Protein AF-A0A7W6LX14-F1 (afdb_monomer)

Secondary structure (DSSP, 8-state):
----PPPHHHHHHHHHHHHTTS-HHHHHHHHTSHHHHHT--S--------HHHHHHHHHHHHHHHHTSSSSSPPPHHHHHHHHHHHHHHS-HHHHHHHHHHHHHT--

Solvent-accessible surface area (backbone atoms only — not comparable to full-atom values): 6350 Å² total; per-residue (Å²): 131,82,78,79,70,73,55,67,71,57,51,51,40,22,18,45,49,46,49,65,69,54,54,54,64,60,55,41,54,41,61,72,32,71,64,37,62,66,74,58,67,101,70,87,79,90,83,79,77,54,73,62,54,52,53,51,52,53,51,44,47,48,50,30,50,74,68,60,67,36,95,58,88,72,58,67,69,54,54,53,39,35,11,50,53,51,50,72,72,50,51,72,70,56,52,53,52,21,41,48,56,52,50,68,73,70,108

Mean predicted aligned error: 5.83 Å

Foldseek 3Di:
DPPPPDPPLLLLQLLLLLLLPDDLLLLLVQLPDPQLVVVDDPDDDPPDHDPVSVVSLVNSQVNNVVVVSDPDGDDSSSSSSSSVVCSVVDDPVSSVVSSCVSVVVVD

Radius of gyration: 13.78 Å; Cα contacts (8 Å, |Δi|>4): 88; chains: 1; bounding box: 38×28×33 Å

Organism: NCBI:txid1404341

pLDDT: mean 83.84, std 12.31, range [41.0, 94.75]

Structure (mmCIF, N/CA/C/O backbone):
data_AF-A0A7W6LX14-F1
#
_entry.id   AF-A0A7W6LX14-F1
#
loop_
_atom_site.group_PDB
_atom_site.id
_atom_site.type_symbol
_atom_site.label_atom_id
_atom_site.label_alt_id
_atom_site.label_comp_id
_atom_site.label_asym_id
_atom_site.label_entity_id
_atom_site.label_seq_id
_atom_site.pdbx_PDB_ins_code
_atom_site.Cartn_x
_atom_site.Cartn_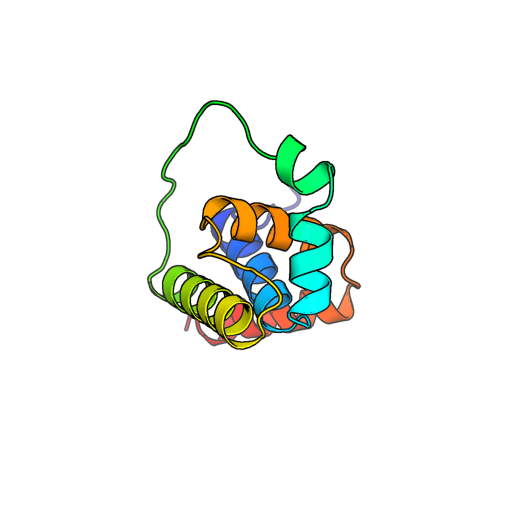y
_atom_site.Cartn_z
_atom_site.occupancy
_atom_site.B_iso_or_equiv
_atom_site.auth_seq_id
_atom_site.auth_comp_id
_atom_site.auth_asym_id
_atom_site.auth_atom_id
_atom_site.pdbx_PDB_model_num
ATOM 1 N N . MET A 1 1 ? 24.253 16.247 13.392 1.00 41.00 1 MET A N 1
ATOM 2 C CA . MET A 1 1 ? 23.168 15.282 13.666 1.00 41.00 1 MET A CA 1
ATOM 3 C C . MET A 1 1 ? 22.724 14.685 12.347 1.00 41.00 1 MET A C 1
ATOM 5 O O . MET A 1 1 ? 21.924 15.286 11.642 1.00 41.00 1 MET A O 1
ATOM 9 N N . THR A 1 2 ? 23.298 13.550 11.967 1.00 46.22 2 THR A N 1
ATOM 10 C CA . THR A 1 2 ? 22.766 12.713 10.890 1.00 46.22 2 THR A CA 1
ATOM 11 C C . THR A 1 2 ? 21.407 12.224 11.373 1.00 46.22 2 THR A C 1
ATOM 13 O O . THR A 1 2 ? 21.341 11.395 12.274 1.00 46.22 2 THR A O 1
ATOM 16 N N . ARG A 1 3 ? 20.315 12.811 10.868 1.00 50.59 3 ARG A N 1
ATOM 17 C CA . ARG A 1 3 ? 18.993 12.193 10.997 1.00 50.59 3 ARG A CA 1
ATOM 18 C C . ARG A 1 3 ? 19.139 10.826 10.342 1.00 50.59 3 ARG A C 1
ATOM 20 O O . ARG A 1 3 ? 19.357 10.764 9.136 1.00 50.59 3 ARG A O 1
ATOM 27 N N . GLU A 1 4 ? 19.151 9.766 11.141 1.00 59.19 4 GLU A N 1
ATOM 28 C CA . GLU A 1 4 ? 19.169 8.402 10.630 1.00 59.19 4 GLU A CA 1
ATOM 29 C C . GLU A 1 4 ? 17.896 8.229 9.808 1.00 59.19 4 GLU A C 1
ATOM 31 O O . GLU A 1 4 ? 16.791 8.136 10.341 1.00 59.19 4 GLU A O 1
ATOM 36 N N . PHE A 1 5 ? 18.034 8.313 8.486 1.00 55.66 5 PHE A N 1
ATOM 37 C CA . PHE A 1 5 ? 16.932 8.023 7.592 1.00 55.66 5 PHE A CA 1
ATOM 38 C C . PHE A 1 5 ? 16.564 6.560 7.788 1.00 55.66 5 PHE A C 1
ATOM 40 O O . PHE A 1 5 ? 17.430 5.682 7.760 1.00 55.66 5 PHE A O 1
ATOM 47 N N . ILE A 1 6 ? 15.274 6.305 7.979 1.00 61.69 6 ILE A N 1
ATOM 48 C CA . ILE A 1 6 ? 14.749 4.947 7.992 1.00 61.69 6 ILE A CA 1
ATOM 49 C C . ILE A 1 6 ? 15.181 4.274 6.675 1.00 61.69 6 ILE A C 1
ATOM 51 O O . ILE A 1 6 ? 14.986 4.869 5.607 1.00 61.69 6 ILE A O 1
ATOM 55 N N . PRO A 1 7 ? 15.778 3.064 6.712 1.00 76.38 7 PRO A N 1
ATOM 56 C CA . PRO A 1 7 ? 16.150 2.347 5.501 1.00 76.38 7 PRO A CA 1
ATOM 57 C C .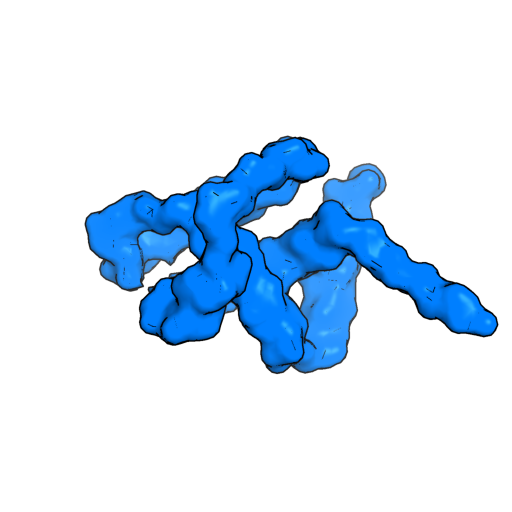 PRO A 1 7 ? 14.956 2.237 4.554 1.00 76.38 7 PRO A C 1
ATOM 59 O O . PRO A 1 7 ? 13.846 1.933 4.991 1.00 76.38 7 PRO A O 1
ATOM 62 N N . TYR A 1 8 ? 15.185 2.440 3.256 1.00 77.38 8 TYR A N 1
ATOM 63 C CA . TYR A 1 8 ? 14.127 2.469 2.239 1.00 77.38 8 TYR A CA 1
ATOM 64 C C . TYR A 1 8 ? 13.152 1.281 2.338 1.00 77.38 8 TYR A C 1
ATOM 66 O O . TYR A 1 8 ? 11.939 1.467 2.265 1.00 77.38 8 TYR A O 1
ATOM 74 N N . GLY A 1 9 ? 13.667 0.071 2.581 1.00 80.50 9 GLY A N 1
ATOM 75 C CA . GLY A 1 9 ? 12.838 -1.125 2.749 1.00 80.50 9 GLY A CA 1
ATOM 76 C C . GLY A 1 9 ? 11.875 -1.043 3.939 1.00 80.50 9 GLY A C 1
ATOM 77 O O . GLY A 1 9 ? 10.733 -1.484 3.832 1.00 80.50 9 GLY A O 1
ATOM 78 N N . THR A 1 10 ? 12.294 -0.432 5.049 1.00 83.19 10 THR A N 1
ATOM 79 C CA . THR A 1 10 ? 11.428 -0.206 6.212 1.00 83.19 10 THR A CA 1
ATOM 80 C C . THR A 1 10 ? 10.370 0.844 5.895 1.00 83.19 10 THR A C 1
ATOM 82 O O . THR A 1 10 ? 9.199 0.601 6.167 1.00 83.19 10 THR A O 1
ATOM 85 N N . THR A 1 11 ? 10.739 1.957 5.253 1.00 87.56 11 THR A N 1
ATOM 86 C CA . THR A 1 11 ? 9.777 2.987 4.820 1.00 87.56 11 THR A CA 1
ATOM 87 C C . THR A 1 11 ? 8.695 2.397 3.920 1.00 87.56 11 THR A C 1
ATOM 89 O O . THR A 1 11 ? 7.509 2.593 4.173 1.00 87.56 11 THR A O 1
ATOM 92 N N . LEU A 1 12 ? 9.085 1.602 2.919 1.00 88.56 12 LEU A N 1
ATOM 93 C CA . LEU A 1 12 ? 8.138 0.956 2.011 1.00 88.56 12 LEU A CA 1
ATOM 94 C C . LEU A 1 12 ? 7.238 -0.057 2.733 1.00 88.56 12 LEU A C 1
ATOM 96 O O . LEU A 1 12 ? 6.052 -0.157 2.430 1.00 88.56 12 LEU A O 1
ATOM 100 N N . ASN A 1 13 ? 7.775 -0.786 3.714 1.00 88.69 13 ASN A N 1
ATOM 101 C CA . ASN A 1 13 ? 6.991 -1.728 4.510 1.00 88.69 13 ASN A CA 1
ATOM 102 C C . ASN A 1 13 ? 5.944 -1.019 5.385 1.00 88.69 13 ASN A C 1
ATOM 104 O O . ASN A 1 13 ? 4.814 -1.493 5.505 1.00 88.69 13 ASN A O 1
ATOM 108 N N . VAL A 1 14 ? 6.292 0.136 5.960 1.00 90.19 14 VAL A N 1
ATOM 109 C CA . VAL A 1 14 ? 5.336 0.981 6.692 1.00 90.19 14 VAL A CA 1
ATOM 110 C C . VAL A 1 14 ? 4.268 1.516 5.748 1.00 90.19 14 VAL A C 1
ATOM 112 O O . VAL A 1 14 ? 3.086 1.355 6.032 1.00 90.19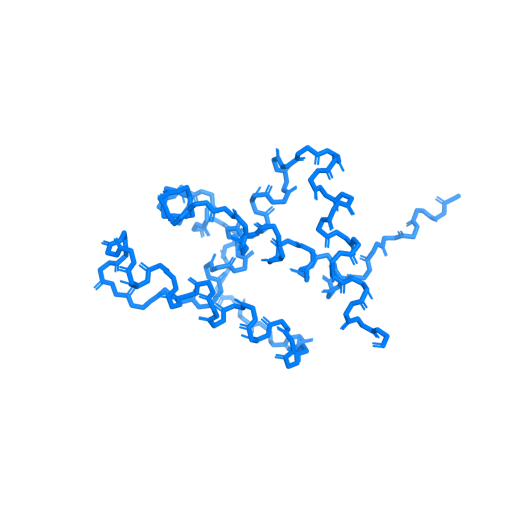 14 VAL A O 1
ATOM 115 N N . ALA A 1 15 ? 4.672 2.075 4.607 1.00 93.38 15 ALA A N 1
ATOM 116 C CA . ALA A 1 15 ? 3.762 2.605 3.597 1.00 93.38 15 ALA A CA 1
ATOM 117 C C . ALA A 1 15 ? 2.741 1.553 3.134 1.00 93.38 15 ALA A C 1
ATOM 119 O O . ALA A 1 15 ? 1.540 1.801 3.116 1.00 93.38 15 ALA A O 1
ATOM 120 N N . ILE A 1 16 ? 3.193 0.334 2.833 1.00 92.69 16 ILE A N 1
ATOM 121 C CA . ILE A 1 16 ? 2.297 -0.758 2.433 1.00 92.69 16 ILE A CA 1
ATOM 122 C C . ILE A 1 16 ? 1.415 -1.240 3.596 1.00 92.69 16 ILE A C 1
ATOM 124 O O . ILE A 1 16 ? 0.279 -1.643 3.368 1.00 92.69 16 ILE A O 1
ATOM 128 N N . SER A 1 17 ? 1.885 -1.153 4.843 1.00 91.69 17 SER A N 1
ATOM 129 C CA . SER A 1 17 ? 1.058 -1.463 6.020 1.00 91.69 17 SER A CA 1
ATOM 130 C C . SER A 1 17 ? -0.051 -0.428 6.256 1.00 91.69 17 SER A C 1
ATOM 132 O O . SER A 1 17 ? -1.084 -0.774 6.823 1.00 91.69 17 SER A O 1
ATOM 134 N N . ILE A 1 18 ? 0.154 0.827 5.838 1.00 93.44 18 ILE A N 1
ATOM 135 C CA . ILE A 1 18 ? -0.902 1.853 5.798 1.00 93.44 18 ILE A CA 1
ATOM 136 C C . ILE A 1 18 ? -1.896 1.491 4.703 1.00 93.44 18 ILE A C 1
ATOM 138 O O . ILE A 1 18 ? -3.086 1.389 4.978 1.00 93.44 18 ILE A O 1
ATOM 142 N N . LEU A 1 19 ? -1.394 1.202 3.499 1.00 93.94 19 LEU A N 1
ATOM 143 C CA . LEU A 1 19 ? -2.229 0.841 2.357 1.00 93.94 19 LEU A CA 1
ATOM 144 C C . LEU A 1 19 ? -3.135 -0.366 2.651 1.00 93.94 19 LEU A C 1
ATOM 146 O O . LEU A 1 19 ? -4.300 -0.370 2.275 1.00 93.94 19 LEU A O 1
ATOM 150 N N . ASP A 1 20 ? -2.639 -1.364 3.389 1.00 93.94 20 ASP A N 1
ATOM 151 C CA . ASP A 1 20 ? -3.429 -2.532 3.809 1.00 93.94 20 ASP A CA 1
ATOM 152 C C . ASP A 1 20 ? -4.540 -2.213 4.821 1.00 93.94 20 ASP A C 1
ATOM 154 O O . ASP A 1 20 ? -5.339 -3.076 5.169 1.00 93.94 20 ASP A O 1
ATOM 158 N N . ARG A 1 21 ? -4.657 -0.974 5.286 1.00 91.88 21 ARG A N 1
ATOM 159 C CA . ARG A 1 21 ? -5.732 -0.546 6.188 1.00 91.88 21 ARG A CA 1
ATOM 160 C C . ARG A 1 21 ? -6.705 0.431 5.548 1.00 91.88 21 ARG A C 1
ATOM 162 O O . ARG A 1 21 ? -7.765 0.642 6.122 1.00 91.88 21 ARG A O 1
ATOM 169 N N . CYS A 1 22 ? -6.349 0.997 4.402 1.00 93.81 22 CYS A N 1
ATOM 170 C CA . CYS A 1 22 ? -7.208 1.902 3.656 1.00 93.81 22 CYS A CA 1
ATOM 171 C C . CYS A 1 22 ? -8.372 1.147 3.018 1.00 93.81 22 CYS A C 1
ATOM 173 O O . CYS A 1 22 ? -8.283 -0.064 2.746 1.00 93.81 22 CYS A O 1
ATOM 175 N N . ASP A 1 23 ? -9.450 1.881 2.763 1.00 94.12 23 ASP A N 1
ATOM 176 C CA . ASP A 1 23 ? -10.594 1.332 2.057 1.00 94.12 23 ASP A CA 1
ATOM 177 C C . ASP A 1 23 ? -10.253 1.123 0.572 1.00 94.12 23 ASP A C 1
ATOM 179 O O . ASP A 1 23 ? -9.565 1.953 -0.031 1.00 94.12 23 ASP A O 1
ATOM 183 N N . PRO A 1 24 ? -10.725 0.031 -0.064 1.00 94.38 24 PRO A N 1
ATOM 184 C CA . PRO A 1 24 ? -10.438 -0.235 -1.474 1.00 94.38 24 PRO A CA 1
ATOM 185 C C . PRO A 1 24 ? -10.781 0.929 -2.414 1.00 94.38 24 PRO A C 1
ATOM 187 O O . PRO A 1 24 ? -10.052 1.160 -3.375 1.00 94.38 24 PRO A O 1
ATOM 190 N N . SER A 1 25 ? -11.838 1.690 -2.116 1.00 93.88 25 SER A N 1
ATOM 191 C CA . SER A 1 25 ? -12.246 2.871 -2.884 1.00 93.88 25 SER A CA 1
ATOM 192 C C . SER A 1 25 ? -11.257 4.036 -2.768 1.00 93.88 25 SER A C 1
ATOM 194 O O . SER A 1 25 ? -11.025 4.739 -3.747 1.00 93.88 25 SER A O 1
ATOM 196 N N . GLU A 1 26 ? -10.638 4.235 -1.601 1.00 94.19 26 GLU A N 1
ATOM 197 C CA . GLU A 1 26 ? -9.606 5.267 -1.401 1.00 94.19 26 GLU A CA 1
ATOM 198 C C . GLU A 1 26 ? -8.341 4.917 -2.185 1.00 94.19 26 GLU A C 1
ATOM 200 O O . GLU A 1 26 ? -7.760 5.753 -2.876 1.00 94.19 26 GLU A O 1
ATOM 205 N N . ILE A 1 27 ? -7.952 3.640 -2.135 1.00 94.75 27 ILE A N 1
ATOM 206 C CA . ILE A 1 27 ? -6.809 3.124 -2.887 1.00 94.75 27 ILE A CA 1
ATOM 207 C C . ILE A 1 27 ? -7.064 3.251 -4.394 1.00 94.75 27 ILE A C 1
ATOM 209 O O . ILE A 1 27 ? -6.168 3.656 -5.133 1.00 94.75 27 ILE A O 1
ATOM 213 N N . ALA A 1 28 ? -8.273 2.919 -4.856 1.00 93.94 28 ALA A N 1
ATOM 214 C CA . ALA A 1 28 ? -8.663 3.053 -6.257 1.00 93.94 28 ALA A CA 1
ATOM 215 C C . ALA A 1 28 ? -8.656 4.517 -6.721 1.00 93.94 28 ALA A C 1
ATOM 217 O O . ALA A 1 28 ? -8.134 4.809 -7.797 1.00 93.94 28 ALA A O 1
ATOM 218 N N . ALA A 1 29 ? -9.152 5.443 -5.896 1.00 93.12 29 ALA A N 1
ATOM 219 C CA . ALA A 1 29 ? -9.103 6.871 -6.195 1.00 93.12 29 ALA A CA 1
ATOM 220 C C . ALA A 1 29 ? -7.659 7.365 -6.390 1.00 93.12 29 ALA A C 1
ATOM 222 O O . ALA A 1 29 ? -7.378 8.079 -7.353 1.00 93.12 29 ALA A O 1
ATOM 223 N N . GLU A 1 30 ? -6.727 6.937 -5.533 1.00 93.62 30 GLU A N 1
ATOM 224 C CA . GLU A 1 30 ? -5.318 7.307 -5.686 1.00 93.62 30 GLU A CA 1
ATOM 225 C C . GLU A 1 30 ? -4.600 6.577 -6.822 1.00 93.62 30 GLU A C 1
ATOM 227 O O . GLU A 1 30 ? -3.689 7.130 -7.436 1.00 93.62 30 GLU A O 1
ATOM 232 N N . LEU A 1 31 ? -5.015 5.356 -7.167 1.00 92.25 31 LEU A N 1
ATOM 233 C CA . LEU A 1 31 ? -4.491 4.668 -8.348 1.00 92.25 31 LEU A CA 1
ATOM 234 C C . LEU A 1 31 ? -4.757 5.467 -9.626 1.00 92.25 31 LEU A C 1
ATOM 236 O O . LEU A 1 31 ? -3.898 5.489 -10.513 1.00 92.25 31 LEU A O 1
ATOM 240 N N . GLU A 1 32 ? -5.911 6.123 -9.708 1.00 91.00 32 GLU A N 1
ATOM 241 C CA . GLU A 1 32 ? -6.308 6.970 -10.834 1.00 91.00 32 GLU A CA 1
ATOM 242 C C . GLU A 1 32 ? -5.779 8.410 -10.723 1.00 91.00 32 GLU A C 1
ATOM 244 O O . GLU A 1 32 ? -5.929 9.205 -11.657 1.00 91.00 32 GLU A O 1
ATOM 249 N N . SER A 1 33 ? -5.113 8.763 -9.618 1.00 90.50 33 SER A N 1
ATOM 250 C CA . SER A 1 33 ? -4.564 10.103 -9.455 1.00 90.50 33 SER A CA 1
ATOM 251 C C . SER A 1 33 ? -3.369 10.333 -10.395 1.00 90.50 33 SER A C 1
ATOM 253 O O . SER A 1 33 ? -2.540 9.438 -10.617 1.00 90.50 33 SER A O 1
ATOM 255 N N . PRO A 1 34 ? -3.205 11.556 -10.940 1.00 87.62 34 PRO A N 1
ATOM 256 C CA . PRO A 1 34 ? -2.054 11.885 -11.783 1.00 87.62 34 PRO A CA 1
ATOM 257 C C . PRO A 1 34 ? -0.713 11.637 -11.083 1.00 87.62 34 PRO A C 1
ATOM 259 O O . PRO A 1 34 ? 0.283 11.319 -11.736 1.00 87.62 34 PRO A O 1
ATOM 262 N N . LEU A 1 35 ? -0.689 11.758 -9.753 1.00 86.62 35 LEU A N 1
ATOM 263 C CA . LEU A 1 35 ? 0.505 11.577 -8.940 1.00 86.62 35 LEU A CA 1
ATOM 264 C C . LEU A 1 35 ? 1.011 10.129 -8.995 1.00 86.62 35 LEU A C 1
ATOM 266 O O . LEU A 1 35 ? 2.215 9.913 -9.141 1.00 86.62 35 LEU A O 1
ATOM 270 N N . CYS A 1 36 ? 0.113 9.135 -8.976 1.00 87.31 36 CYS A N 1
ATOM 271 C CA . CYS A 1 36 ? 0.498 7.723 -9.068 1.00 87.31 36 CYS A CA 1
ATOM 272 C C . CYS A 1 36 ? 1.251 7.412 -10.373 1.00 87.31 36 CYS A C 1
ATOM 274 O O . CYS A 1 36 ? 2.223 6.646 -10.365 1.00 87.31 36 CYS A O 1
ATOM 276 N N . GLY A 1 37 ? 0.827 8.019 -11.488 1.00 82.69 37 GLY A N 1
ATOM 277 C CA . GLY A 1 37 ? 1.489 7.881 -12.788 1.00 82.69 37 GLY A CA 1
ATOM 278 C C . GLY A 1 37 ? 2.833 8.611 -12.868 1.00 82.69 37 GLY A C 1
ATOM 279 O O . GLY A 1 37 ? 3.770 8.104 -13.480 1.00 82.69 37 GLY A O 1
ATOM 280 N N . GLN A 1 38 ? 2.952 9.770 -12.214 1.00 84.12 38 GLN A N 1
ATOM 281 C CA . GLN A 1 38 ? 4.160 10.608 -12.235 1.00 84.12 38 GLN A CA 1
ATOM 282 C C . GLN A 1 38 ? 5.306 10.071 -11.371 1.00 84.12 38 GLN A C 1
ATOM 284 O O . GLN A 1 38 ? 6.468 10.345 -11.660 1.00 84.12 38 GLN A O 1
ATOM 289 N N . LEU A 1 39 ? 5.000 9.297 -10.325 1.00 79.94 39 LEU A N 1
ATOM 290 C CA . LEU A 1 39 ? 6.019 8.646 -9.493 1.00 79.94 39 LEU A CA 1
ATOM 291 C C . LEU A 1 39 ? 6.711 7.469 -10.206 1.00 79.94 39 LEU A C 1
ATOM 293 O O . LEU A 1 39 ? 7.735 6.973 -9.736 1.00 79.94 39 LEU A O 1
ATOM 297 N N . GLY A 1 40 ? 6.167 7.011 -11.338 1.00 73.19 40 GLY A N 1
ATOM 298 C CA . GLY A 1 40 ? 6.786 6.006 -12.196 1.00 73.19 40 GLY A CA 1
ATOM 299 C C . GLY A 1 40 ? 7.825 6.611 -13.145 1.00 73.19 40 GLY A C 1
ATOM 300 O O . GLY A 1 40 ? 7.608 7.655 -13.751 1.00 73.19 40 GLY A O 1
ATOM 301 N N . GLY A 1 41 ? 8.956 5.925 -13.311 1.00 73.94 41 GLY A N 1
ATOM 302 C CA . GLY A 1 41 ? 9.972 6.256 -14.312 1.00 73.94 41 GLY A CA 1
ATOM 303 C C . GLY A 1 41 ? 10.108 5.161 -15.375 1.00 73.94 41 GLY A C 1
ATOM 304 O O . GLY A 1 41 ? 9.618 4.049 -15.188 1.00 73.94 41 GLY A O 1
ATOM 305 N N . PRO A 1 42 ? 10.834 5.417 -16.478 1.00 75.56 42 PRO A N 1
ATOM 306 C CA . PRO A 1 42 ? 11.029 4.434 -17.549 1.00 75.56 42 PRO A CA 1
ATOM 307 C C . PRO A 1 42 ? 11.926 3.251 -17.143 1.00 75.56 42 PRO A C 1
ATOM 309 O O . PRO A 1 42 ? 12.104 2.313 -17.913 1.00 75.56 42 PRO A O 1
ATOM 312 N N . SER A 1 43 ? 12.549 3.304 -15.963 1.00 76.44 43 SER A N 1
ATOM 313 C CA . SER A 1 43 ? 13.507 2.310 -15.484 1.00 76.44 43 SER A CA 1
ATOM 314 C C . SER A 1 43 ? 12.993 1.611 -14.236 1.00 76.44 43 SER A C 1
ATOM 316 O O . SER A 1 43 ? 12.634 2.260 -13.257 1.00 76.44 43 SER A O 1
ATOM 318 N N . TYR A 1 44 ? 13.064 0.284 -14.246 1.00 69.94 44 TYR A N 1
ATOM 319 C CA . TYR A 1 44 ? 12.718 -0.557 -13.108 1.00 69.94 44 TYR A CA 1
ATOM 320 C C . TYR A 1 44 ? 13.988 -1.171 -12.525 1.00 69.94 44 TYR A C 1
ATOM 322 O O . TYR A 1 44 ? 14.818 -1.718 -13.252 1.00 69.94 44 TYR A O 1
ATOM 330 N N . ARG A 1 45 ? 14.148 -1.082 -11.203 1.00 74.19 45 ARG A N 1
ATOM 331 C CA . ARG A 1 45 ? 15.221 -1.765 -10.472 1.00 74.19 45 ARG A CA 1
ATOM 332 C C . ARG A 1 45 ? 14.609 -2.628 -9.387 1.00 74.19 45 ARG A C 1
ATOM 334 O O . ARG A 1 45 ? 13.839 -2.142 -8.565 1.00 74.19 45 ARG A O 1
ATOM 341 N N . PHE A 1 46 ? 14.976 -3.902 -9.374 1.00 68.88 46 PHE A N 1
ATOM 342 C CA . PHE A 1 46 ? 14.583 -4.801 -8.304 1.00 68.88 46 PHE A CA 1
ATOM 343 C C . PHE A 1 46 ? 15.526 -4.604 -7.117 1.00 68.88 46 PHE A C 1
ATOM 345 O O . PHE A 1 46 ? 16.721 -4.868 -7.219 1.00 68.88 46 PHE A O 1
ATOM 352 N N . VAL A 1 47 ? 14.989 -4.117 -6.001 1.00 69.56 47 VAL A N 1
ATOM 353 C CA . VAL A 1 47 ? 15.759 -3.825 -4.777 1.00 69.56 47 VAL A CA 1
ATOM 354 C C . VAL A 1 47 ? 15.601 -4.903 -3.699 1.00 69.56 47 VAL A C 1
ATOM 356 O O . VAL A 1 47 ? 16.044 -4.717 -2.570 1.00 69.56 47 VAL A O 1
ATOM 359 N N . GLY A 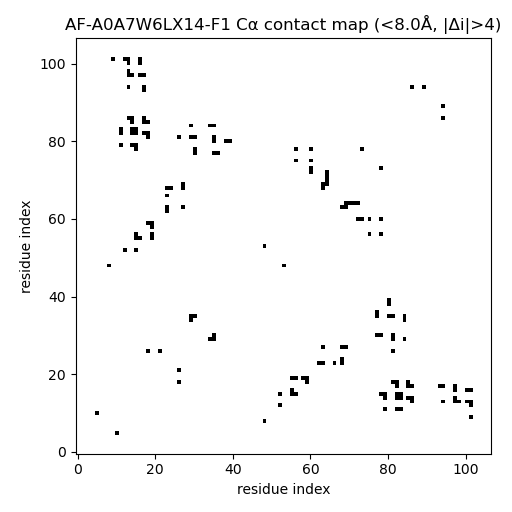1 48 ? 15.001 -6.045 -4.053 1.00 68.31 48 GLY A N 1
ATOM 360 C CA . GLY A 1 48 ? 14.645 -7.102 -3.111 1.00 68.31 48 GLY A CA 1
ATOM 361 C C . GLY A 1 48 ? 13.375 -6.770 -2.329 1.00 68.31 48 GLY A C 1
ATOM 362 O O . GLY A 1 48 ? 13.110 -5.619 -1.987 1.00 68.31 48 GLY A O 1
ATOM 363 N N . THR A 1 49 ? 12.570 -7.790 -2.042 1.00 72.12 49 THR A N 1
ATOM 364 C CA . THR A 1 49 ? 11.402 -7.672 -1.160 1.00 72.12 49 THR A CA 1
ATOM 365 C C . THR A 1 49 ? 11.533 -8.708 -0.059 1.00 72.12 49 THR A C 1
ATOM 367 O O . THR A 1 49 ? 12.040 -9.807 -0.281 1.00 72.12 49 THR A O 1
ATOM 370 N N . THR A 1 50 ? 11.044 -8.391 1.136 1.00 80.75 50 THR A N 1
ATOM 371 C CA . THR A 1 50 ? 10.807 -9.442 2.126 1.00 80.75 50 THR A CA 1
ATOM 372 C C . THR A 1 50 ? 9.593 -10.262 1.682 1.00 80.75 50 THR A C 1
ATOM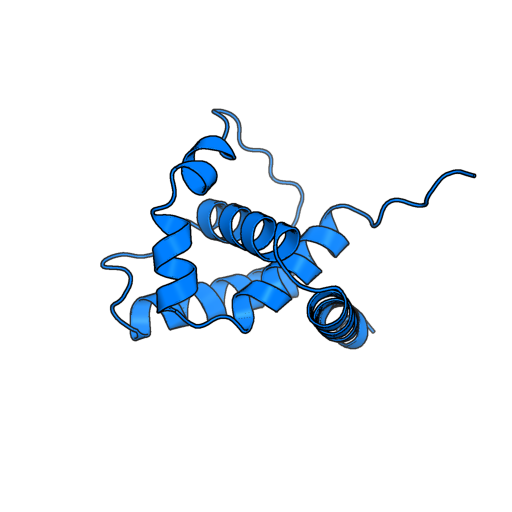 374 O O . THR A 1 50 ? 8.680 -9.733 1.036 1.00 80.75 50 THR A O 1
ATOM 377 N N . SER A 1 51 ? 9.549 -11.548 2.036 1.00 83.25 51 SER A N 1
ATOM 378 C CA . SER A 1 51 ? 8.389 -12.425 1.789 1.00 83.25 51 SER A CA 1
ATOM 379 C C . SER A 1 51 ? 7.115 -11.844 2.403 1.00 83.25 51 SER A C 1
ATOM 381 O O . SER A 1 51 ? 6.018 -11.981 1.871 1.00 83.25 51 SER A O 1
ATOM 383 N N . ARG A 1 52 ? 7.280 -11.123 3.511 1.00 82.19 52 ARG A N 1
ATOM 384 C CA . ARG A 1 52 ? 6.205 -10.419 4.188 1.00 82.19 52 ARG A CA 1
ATOM 385 C C . ARG A 1 52 ? 5.653 -9.250 3.379 1.00 82.19 52 ARG A C 1
ATOM 387 O O . ARG A 1 52 ? 4.440 -9.154 3.245 1.00 82.19 52 ARG A O 1
ATOM 394 N N . LEU A 1 53 ? 6.514 -8.381 2.845 1.00 86.06 53 LEU A N 1
ATOM 395 C CA . LEU A 1 53 ? 6.064 -7.271 2.005 1.00 86.06 53 LEU A CA 1
ATOM 396 C C . LEU A 1 53 ? 5.281 -7.802 0.798 1.00 86.06 53 LEU A C 1
ATOM 398 O O . LEU A 1 53 ? 4.209 -7.291 0.491 1.00 86.06 53 LEU A O 1
ATOM 402 N N . ALA A 1 54 ? 5.777 -8.876 0.174 1.00 88.19 54 ALA A N 1
ATOM 403 C CA . ALA A 1 54 ? 5.083 -9.546 -0.921 1.00 88.19 54 ALA A CA 1
ATOM 404 C C . ALA A 1 54 ? 3.692 -10.059 -0.502 1.00 88.19 54 ALA A C 1
ATOM 406 O O . ALA A 1 54 ? 2.722 -9.837 -1.220 1.00 88.19 54 ALA A O 1
ATOM 407 N N . ALA A 1 55 ? 3.568 -10.668 0.683 1.00 89.88 55 ALA A N 1
ATOM 408 C CA . ALA A 1 55 ? 2.287 -11.155 1.196 1.00 89.88 55 ALA A CA 1
ATOM 409 C C . ALA A 1 55 ? 1.275 -10.032 1.494 1.00 89.88 55 ALA A C 1
ATOM 411 O O . ALA A 1 55 ? 0.076 -10.222 1.297 1.00 89.88 55 ALA A O 1
ATOM 412 N N . VAL A 1 56 ? 1.728 -8.869 1.977 1.00 90.50 56 VAL A N 1
ATOM 413 C CA . VAL A 1 56 ? 0.832 -7.721 2.210 1.00 90.50 56 VAL A CA 1
ATOM 414 C C . VAL A 1 56 ? 0.369 -7.124 0.880 1.00 90.50 56 VAL A C 1
ATOM 416 O O . VAL A 1 56 ? -0.821 -6.895 0.701 1.00 90.50 56 VAL A O 1
ATOM 419 N N . VAL A 1 57 ? 1.276 -6.956 -0.085 1.00 91.81 57 VAL A N 1
ATOM 420 C CA . VAL A 1 57 ? 0.931 -6.483 -1.439 1.00 91.81 57 VAL A CA 1
ATOM 421 C C . VAL A 1 57 ? -0.093 -7.399 -2.109 1.00 91.81 57 VAL A C 1
ATOM 423 O O . VAL A 1 57 ? -1.067 -6.912 -2.675 1.00 91.81 57 VAL A O 1
ATOM 426 N N . ASP A 1 58 ? 0.106 -8.715 -2.028 1.00 91.62 58 ASP A N 1
ATOM 427 C CA . ASP A 1 58 ? -0.818 -9.706 -2.586 1.00 91.62 58 ASP A CA 1
ATOM 428 C C . ASP A 1 58 ? -2.207 -9.626 -1.928 1.00 91.62 58 ASP A C 1
ATOM 430 O O . ASP A 1 58 ? -3.230 -9.643 -2.613 1.00 91.62 58 ASP A O 1
ATOM 434 N N . ARG A 1 59 ? -2.256 -9.442 -0.602 1.00 92.69 59 ARG A N 1
ATOM 435 C CA . ARG A 1 59 ? -3.510 -9.237 0.139 1.00 92.69 59 ARG A CA 1
ATOM 436 C C . ARG A 1 59 ? -4.245 -7.975 -0.311 1.00 92.69 59 ARG A C 1
ATOM 438 O O . ARG A 1 59 ? -5.448 -8.044 -0.551 1.00 92.69 59 ARG A O 1
ATOM 445 N N . VAL A 1 60 ? -3.539 -6.851 -0.447 1.00 93.38 60 VAL A N 1
ATOM 446 C CA . VAL A 1 60 ? -4.119 -5.588 -0.933 1.00 93.38 60 VAL A CA 1
ATOM 447 C C . VAL A 1 60 ? -4.644 -5.749 -2.357 1.00 93.38 60 VAL A C 1
ATOM 449 O O . VAL A 1 60 ? -5.785 -5.389 -2.633 1.00 93.38 60 VAL A O 1
ATOM 452 N N . GLY A 1 61 ? -3.848 -6.349 -3.246 1.00 92.50 61 GLY A N 1
ATOM 453 C CA . GLY A 1 61 ? -4.259 -6.619 -4.623 1.00 92.50 61 GLY A CA 1
ATOM 454 C C . GLY A 1 61 ? -5.521 -7.478 -4.693 1.00 92.50 61 GLY A C 1
ATOM 455 O O . GLY A 1 61 ? -6.440 -7.158 -5.443 1.00 92.50 61 GLY A O 1
ATOM 456 N N . ARG A 1 62 ? -5.614 -8.522 -3.862 1.00 91.62 62 ARG A N 1
ATOM 457 C CA . ARG A 1 62 ? -6.813 -9.363 -3.774 1.00 91.62 62 ARG A CA 1
ATOM 458 C C . ARG A 1 62 ? -8.031 -8.581 -3.285 1.00 91.62 62 ARG A C 1
ATOM 460 O O . ARG A 1 62 ? -9.076 -8.669 -3.917 1.00 91.62 62 ARG A O 1
ATOM 467 N N . ARG A 1 63 ? -7.886 -7.774 -2.228 1.00 93.50 63 ARG A N 1
ATOM 468 C CA . ARG A 1 63 ? -8.975 -6.933 -1.696 1.00 93.50 63 ARG A CA 1
ATOM 469 C C . ARG A 1 63 ? -9.519 -5.952 -2.735 1.00 93.50 63 ARG A C 1
ATOM 471 O O . ARG A 1 63 ? -10.725 -5.757 -2.792 1.00 93.50 63 ARG A O 1
ATOM 478 N N . LEU A 1 64 ? -8.648 -5.371 -3.562 1.00 92.69 64 LEU A N 1
ATOM 479 C CA . LEU A 1 64 ? -9.041 -4.477 -4.660 1.00 92.69 64 LEU A CA 1
ATOM 480 C C . LEU A 1 64 ? -9.801 -5.195 -5.780 1.00 92.69 64 LEU A C 1
ATOM 482 O O . LEU A 1 64 ? -10.706 -4.626 -6.384 1.00 92.69 64 LEU A O 1
ATOM 486 N N . ILE A 1 65 ? -9.423 -6.439 -6.077 1.00 90.88 65 ILE A N 1
ATOM 487 C CA . ILE A 1 65 ? -10.134 -7.262 -7.061 1.00 90.88 65 ILE A CA 1
ATOM 488 C C . ILE A 1 65 ? -11.506 -7.661 -6.507 1.00 90.88 65 ILE A C 1
ATOM 490 O O . ILE A 1 65 ? -12.513 -7.543 -7.199 1.00 90.88 65 ILE A O 1
ATOM 494 N N . GLU A 1 66 ? -11.551 -8.112 -5.252 1.00 91.81 66 GLU A N 1
ATOM 495 C CA . GLU A 1 66 ? -12.777 -8.550 -4.577 1.00 91.81 66 GLU A CA 1
ATOM 496 C C . GLU A 1 66 ? -13.778 -7.406 -4.366 1.00 91.81 66 GLU A C 1
ATOM 498 O O . GLU A 1 66 ? -14.983 -7.649 -4.399 1.00 91.81 66 GLU A O 1
ATOM 503 N N . SER A 1 67 ? -13.308 -6.167 -4.187 1.00 91.62 67 SER A N 1
ATOM 504 C CA . SER A 1 67 ? -14.185 -5.001 -4.031 1.00 91.62 67 SER A CA 1
ATOM 505 C C . SER A 1 67 ? -14.844 -4.548 -5.336 1.00 91.62 67 SER A C 1
ATOM 507 O O . SER A 1 67 ? -15.806 -3.789 -5.289 1.00 91.62 67 SER A O 1
ATOM 509 N N . GLY A 1 68 ? -14.341 -4.979 -6.498 1.00 89.38 68 GLY A N 1
ATOM 510 C CA . GLY A 1 68 ? -14.830 -4.533 -7.808 1.00 89.38 68 GLY A CA 1
ATOM 511 C C . GLY A 1 68 ? -14.430 -3.100 -8.186 1.00 89.38 68 GLY A C 1
ATOM 512 O O . GLY A 1 68 ? -14.785 -2.643 -9.270 1.00 89.38 68 GLY A O 1
ATOM 513 N N . GLU A 1 69 ? -13.657 -2.413 -7.340 1.00 88.38 69 GLU A N 1
ATOM 514 C CA . GLU A 1 69 ? -13.168 -1.044 -7.584 1.00 88.38 69 GLU A CA 1
ATOM 515 C C . GLU A 1 69 ? -12.110 -1.001 -8.700 1.00 88.38 69 GLU A C 1
ATOM 517 O O . GLU A 1 69 ? -11.869 0.033 -9.317 1.00 88.38 69 GLU A O 1
ATOM 522 N N . CYS A 1 70 ? -11.463 -2.136 -8.980 1.00 82.62 70 CYS A N 1
ATOM 523 C CA . CYS A 1 70 ? -10.483 -2.287 -10.050 1.00 82.62 70 CYS A CA 1
ATOM 524 C C 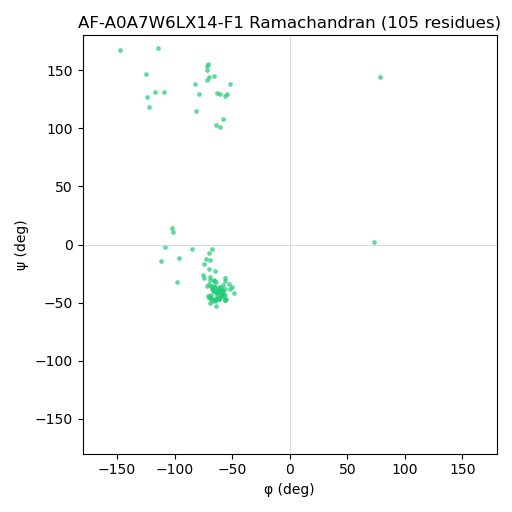. CYS A 1 70 ? -10.928 -3.391 -11.020 1.00 82.62 70 CYS A C 1
ATOM 526 O O . CYS A 1 70 ? -11.017 -4.559 -10.651 1.00 82.62 70 CYS A O 1
ATOM 528 N N . GLY A 1 71 ? -11.165 -3.036 -12.289 1.00 68.94 71 GLY A N 1
ATOM 529 C CA . GLY A 1 71 ? -11.648 -3.977 -13.314 1.00 68.94 71 GLY A CA 1
ATOM 530 C C . GLY A 1 71 ? -10.637 -5.048 -13.761 1.00 68.94 71 GLY A C 1
ATOM 531 O O . GLY A 1 71 ? -11.017 -6.007 -14.428 1.00 68.94 71 GLY A O 1
ATOM 532 N N . ALA A 1 72 ? -9.356 -4.904 -13.412 1.00 72.38 72 ALA A N 1
ATOM 533 C CA . ALA A 1 72 ? -8.295 -5.873 -13.685 1.00 72.38 72 ALA A CA 1
ATOM 534 C C . ALA A 1 72 ? -7.245 -5.862 -12.561 1.00 72.38 72 ALA A C 1
ATOM 536 O O . ALA A 1 72 ? -7.212 -4.949 -11.736 1.00 72.38 72 ALA A O 1
ATOM 537 N N . GLY A 1 73 ? -6.362 -6.867 -12.544 1.00 78.06 73 GLY A N 1
ATOM 538 C CA . GLY A 1 73 ? -5.261 -6.936 -11.581 1.00 78.06 73 GLY A CA 1
ATOM 539 C C . GLY A 1 73 ? -4.372 -5.688 -11.631 1.00 78.06 73 GLY A C 1
ATOM 540 O O . GLY A 1 73 ? -3.894 -5.291 -12.695 1.00 78.06 73 GLY A O 1
ATOM 541 N N . VAL A 1 74 ? -4.140 -5.072 -10.471 1.00 86.94 74 VAL A N 1
ATOM 542 C CA . VAL A 1 74 ? -3.314 -3.865 -10.349 1.00 86.94 74 VAL A CA 1
ATOM 543 C C . VAL A 1 74 ? -1.836 -4.244 -10.382 1.00 86.94 74 VAL A C 1
ATOM 545 O O . VAL A 1 74 ? -1.380 -5.105 -9.629 1.00 86.94 74 VAL A O 1
ATOM 548 N N . ALA A 1 75 ? -1.063 -3.579 -11.241 1.00 87.50 75 ALA A N 1
ATOM 549 C CA . ALA A 1 75 ? 0.378 -3.786 -11.297 1.00 87.50 75 ALA A CA 1
ATOM 550 C C . ALA A 1 75 ? 1.031 -3.429 -9.951 1.00 87.50 75 ALA A C 1
ATOM 552 O O . ALA A 1 75 ? 0.837 -2.332 -9.429 1.00 87.50 75 ALA A O 1
ATOM 553 N N . THR A 1 76 ? 1.859 -4.328 -9.417 1.00 87.88 76 THR A N 1
ATOM 554 C CA . THR A 1 76 ? 2.484 -4.199 -8.090 1.00 87.88 76 THR A CA 1
ATOM 555 C C . THR A 1 76 ? 3.205 -2.867 -7.865 1.00 87.88 76 THR A C 1
ATOM 557 O O . THR A 1 76 ? 3.117 -2.294 -6.784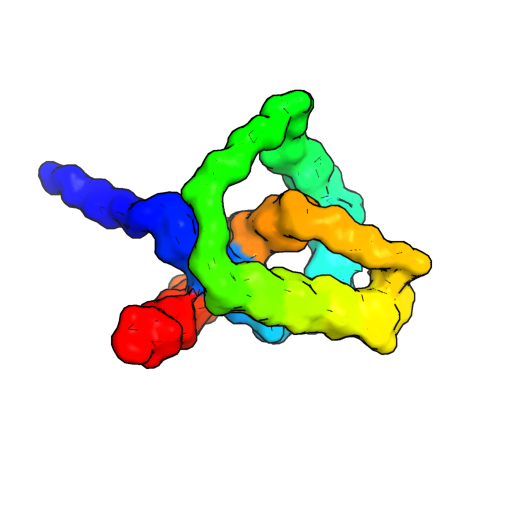 1.00 87.88 76 THR A O 1
ATOM 560 N N . TRP A 1 77 ? 3.879 -2.329 -8.884 1.00 86.62 77 TRP A N 1
ATOM 561 C CA . TRP A 1 77 ? 4.569 -1.041 -8.767 1.00 86.62 77 TRP A CA 1
ATOM 562 C C . TRP A 1 77 ? 3.609 0.133 -8.517 1.00 86.62 77 TRP A C 1
ATOM 564 O O . TRP A 1 77 ? 3.973 1.060 -7.797 1.00 86.62 77 TRP A O 1
ATOM 574 N N . ARG A 1 78 ? 2.374 0.081 -9.042 1.00 90.62 78 ARG A N 1
ATOM 575 C CA . ARG A 1 78 ? 1.352 1.102 -8.763 1.00 90.62 78 ARG A CA 1
ATOM 576 C C . ARG A 1 78 ? 0.938 1.053 -7.297 1.00 90.62 78 ARG A C 1
ATOM 578 O O . ARG A 1 78 ? 0.828 2.099 -6.676 1.00 90.62 78 ARG A O 1
ATOM 585 N N . LEU A 1 79 ? 0.810 -0.144 -6.718 1.00 92.38 79 LEU A N 1
ATOM 586 C CA . LEU A 1 79 ? 0.519 -0.301 -5.287 1.00 92.38 79 LEU A CA 1
ATOM 587 C C . LEU A 1 79 ? 1.630 0.292 -4.412 1.00 92.38 79 LEU A C 1
ATOM 589 O O . LEU A 1 79 ? 1.336 0.931 -3.408 1.00 92.38 79 LEU A O 1
ATOM 593 N N . TYR A 1 80 ? 2.901 0.151 -4.804 1.00 91.25 80 TYR A N 1
ATOM 594 C CA . TYR A 1 80 ? 3.999 0.819 -4.097 1.00 91.25 80 TYR A CA 1
ATOM 595 C C . TYR A 1 80 ? 3.919 2.344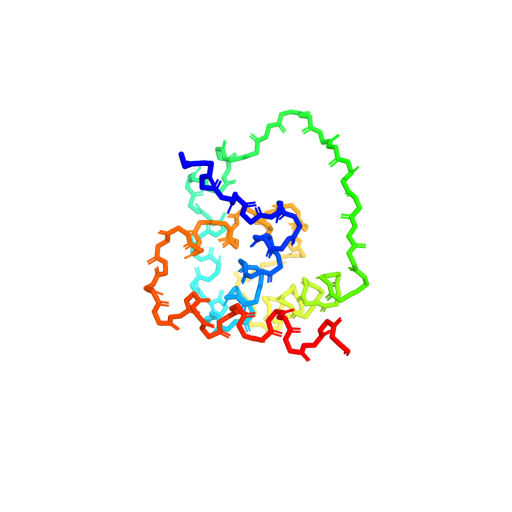 -4.190 1.00 91.25 80 TYR A C 1
ATOM 597 O O . TYR A 1 80 ? 4.140 3.020 -3.188 1.00 91.25 80 TYR A O 1
ATOM 605 N N . ASN A 1 81 ? 3.574 2.890 -5.357 1.00 91.75 81 ASN A N 1
ATOM 606 C CA . ASN A 1 81 ? 3.418 4.334 -5.519 1.00 91.75 81 ASN A CA 1
ATOM 607 C C . ASN A 1 81 ? 2.260 4.868 -4.674 1.00 91.75 81 ASN A C 1
ATOM 609 O O . ASN A 1 81 ? 2.461 5.819 -3.925 1.00 91.75 81 ASN A O 1
ATOM 613 N N . VAL A 1 82 ? 1.089 4.228 -4.724 1.00 94.19 82 VAL A N 1
ATOM 614 C CA . VAL A 1 82 ? -0.057 4.635 -3.898 1.00 94.19 82 VAL A CA 1
ATOM 615 C C . VAL A 1 82 ? 0.262 4.512 -2.414 1.00 94.19 82 VAL A C 1
ATOM 617 O O . VAL A 1 82 ? -0.027 5.429 -1.657 1.00 94.19 82 VAL A O 1
ATOM 620 N N . ALA A 1 83 ? 0.945 3.449 -1.987 1.00 93.88 83 ALA A N 1
ATOM 621 C CA . ALA A 1 83 ? 1.393 3.327 -0.603 1.00 93.88 83 ALA A CA 1
ATOM 622 C C . ALA A 1 83 ? 2.254 4.519 -0.160 1.00 93.88 83 ALA A C 1
ATOM 624 O O . ALA A 1 83 ? 2.073 5.028 0.942 1.00 93.88 83 ALA A O 1
ATOM 625 N N . LEU A 1 84 ? 3.183 4.974 -1.008 1.00 92.00 84 LEU A N 1
ATOM 626 C CA . LEU A 1 84 ? 4.037 6.127 -0.711 1.00 92.00 84 LEU A CA 1
ATOM 627 C C . LEU A 1 84 ? 3.265 7.454 -0.723 1.00 92.00 84 LEU A C 1
ATOM 629 O O . LEU A 1 84 ? 3.587 8.334 0.072 1.00 92.00 84 LEU A O 1
ATOM 633 N N . ILE A 1 85 ? 2.251 7.590 -1.582 1.00 92.94 85 ILE A N 1
ATOM 634 C CA . ILE A 1 85 ? 1.346 8.749 -1.595 1.00 92.94 85 ILE A CA 1
ATOM 635 C C . ILE A 1 85 ? 0.551 8.801 -0.289 1.00 92.94 85 ILE A C 1
ATOM 637 O O . ILE A 1 85 ? 0.616 9.801 0.418 1.00 92.94 85 ILE A O 1
ATOM 641 N N . MET A 1 86 ? -0.105 7.699 0.077 1.00 92.56 86 MET A N 1
ATOM 642 C CA . MET A 1 86 ? -0.881 7.600 1.317 1.00 92.56 86 MET A CA 1
ATOM 643 C C . MET A 1 86 ? 0.009 7.831 2.543 1.00 92.56 86 MET A C 1
ATOM 645 O O . MET A 1 86 ? -0.356 8.568 3.449 1.00 92.56 86 MET A O 1
ATOM 649 N N . PHE A 1 87 ? 1.225 7.275 2.540 1.00 92.38 87 PHE A N 1
ATOM 650 C CA . PHE A 1 87 ? 2.218 7.519 3.586 1.00 92.38 87 PHE A CA 1
ATOM 651 C C . PHE A 1 87 ? 2.568 9.006 3.733 1.00 92.38 87 PHE A C 1
ATOM 653 O O . PHE A 1 87 ? 2.733 9.480 4.853 1.00 92.38 87 PHE A O 1
ATOM 660 N N . LEU A 1 88 ? 2.699 9.743 2.624 1.00 90.19 88 LEU A N 1
ATOM 661 C CA . LEU A 1 88 ? 3.015 11.173 2.645 1.00 90.19 88 LEU A CA 1
ATOM 662 C C . LEU A 1 88 ? 1.889 12.005 3.277 1.00 90.19 88 LEU A C 1
ATOM 664 O O . LEU A 1 88 ? 2.170 13.040 3.879 1.00 90.19 88 LEU A O 1
ATOM 668 N N . THR A 1 89 ? 0.639 11.570 3.125 1.00 89.25 89 THR A N 1
ATOM 669 C CA . THR A 1 89 ? -0.550 12.282 3.613 1.00 89.25 89 THR A CA 1
ATOM 670 C C . THR A 1 89 ? -1.056 11.787 4.968 1.00 89.25 89 THR A C 1
ATOM 672 O O . THR A 1 89 ? -1.906 12.445 5.561 1.00 89.25 89 THR A O 1
ATOM 675 N N . SER A 1 90 ? -0.558 10.649 5.458 1.00 91.69 90 SER A N 1
ATOM 676 C CA . SER A 1 90 ? -0.961 10.062 6.738 1.00 91.69 90 SER A CA 1
ATOM 677 C C . SER A 1 90 ? -0.569 10.914 7.940 1.00 91.69 90 SER A C 1
ATOM 679 O O . SER A 1 90 ? 0.514 11.500 8.003 1.00 91.69 90 SER A O 1
ATOM 681 N N . GLU A 1 91 ? -1.428 10.899 8.957 1.00 91.50 91 GLU A N 1
ATOM 682 C CA . GLU A 1 91 ? -1.138 11.547 10.232 1.00 91.50 91 GLU A CA 1
ATOM 683 C C . GLU A 1 91 ? -0.070 10.780 11.031 1.00 91.50 91 GLU A C 1
ATOM 685 O O . GLU A 1 91 ? 0.032 9.550 10.971 1.00 91.50 91 GLU A O 1
ATOM 690 N N . ASP A 1 92 ? 0.666 11.484 11.897 1.00 90.00 92 ASP A N 1
ATOM 691 C CA . ASP A 1 92 ? 1.713 10.898 12.749 1.00 90.00 92 ASP A CA 1
ATOM 692 C C . ASP A 1 92 ? 1.244 9.659 13.534 1.00 90.00 92 ASP A C 1
ATOM 694 O O . ASP A 1 92 ? 2.001 8.704 13.726 1.00 90.00 92 ASP A O 1
ATOM 698 N N . ARG A 1 93 ? -0.014 9.644 13.995 1.00 88.69 93 ARG A N 1
ATOM 699 C CA . ARG A 1 93 ? -0.583 8.509 14.745 1.00 88.69 93 ARG A CA 1
ATOM 700 C C . ARG A 1 93 ? -0.740 7.261 13.879 1.00 88.69 93 ARG A C 1
ATOM 702 O O . ARG A 1 93 ? -0.493 6.146 14.354 1.00 88.69 93 ARG A O 1
ATOM 709 N N . GLU A 1 94 ? -1.135 7.438 12.626 1.00 89.56 94 GLU A N 1
ATOM 710 C CA . GLU A 1 94 ? -1.275 6.355 11.654 1.00 89.56 94 GLU A CA 1
ATOM 711 C C . GLU A 1 94 ? 0.098 5.801 11.292 1.00 89.56 94 GLU A C 1
ATOM 713 O O . GLU A 1 94 ? 0.309 4.589 11.379 1.00 89.56 94 GLU A O 1
ATOM 718 N N . LEU A 1 95 ? 1.061 6.692 11.027 1.00 88.69 95 LEU A N 1
ATOM 719 C CA . LEU A 1 95 ? 2.457 6.342 10.763 1.00 88.69 95 LEU A CA 1
ATOM 720 C C . LEU A 1 95 ? 3.067 5.531 11.911 1.00 88.69 95 LEU A C 1
ATOM 722 O O . LEU A 1 95 ? 3.663 4.478 11.686 1.00 88.69 95 LEU A O 1
ATOM 726 N N . GLN A 1 96 ? 2.882 5.971 13.159 1.00 88.50 96 GLN A N 1
ATOM 727 C CA . GLN A 1 96 ? 3.375 5.250 14.337 1.00 88.50 96 GLN A CA 1
ATOM 728 C C . GLN A 1 96 ? 2.727 3.872 14.488 1.00 88.50 96 GLN A C 1
ATOM 730 O O . GLN A 1 96 ? 3.396 2.903 14.858 1.00 88.50 96 GLN A O 1
ATOM 735 N N . THR A 1 97 ? 1.427 3.767 14.213 1.00 88.88 97 THR A N 1
ATOM 736 C CA . THR A 1 97 ? 0.703 2.493 14.286 1.00 88.88 97 THR A CA 1
ATOM 737 C C . THR A 1 97 ? 1.186 1.532 13.204 1.00 88.88 97 THR A C 1
ATOM 739 O O . THR A 1 97 ? 1.503 0.378 13.500 1.00 88.88 97 THR A O 1
ATOM 742 N N . ALA A 1 98 ? 1.312 2.013 11.968 1.00 88.19 98 ALA A N 1
ATOM 743 C CA . ALA A 1 98 ? 1.847 1.242 10.857 1.00 88.19 98 ALA A CA 1
ATOM 744 C C . ALA A 1 98 ? 3.303 0.827 11.104 1.00 88.19 98 ALA A C 1
ATOM 746 O O . ALA A 1 98 ? 3.651 -0.322 10.850 1.00 88.19 98 ALA A O 1
ATOM 747 N N . TYR A 1 99 ? 4.133 1.698 11.687 1.00 87.75 99 TYR A N 1
ATOM 748 C CA . TYR A 1 99 ? 5.507 1.372 12.073 1.00 87.75 99 TYR A CA 1
ATOM 749 C C . TYR A 1 99 ? 5.573 0.243 13.101 1.00 87.75 99 TYR A C 1
ATOM 751 O O . TYR A 1 99 ? 6.336 -0.710 12.928 1.00 87.75 99 TYR A O 1
ATOM 759 N N . LYS A 1 100 ? 4.739 0.297 14.147 1.00 87.12 100 LYS A N 1
ATOM 760 C CA . LYS A 1 100 ? 4.650 -0.781 15.142 1.00 87.12 100 LYS A CA 1
ATOM 761 C C . LYS A 1 100 ? 4.241 -2.099 14.497 1.00 87.12 100 LYS A C 1
ATOM 763 O O . LYS A 1 100 ? 4.864 -3.112 14.772 1.00 87.12 100 LYS A O 1
ATOM 768 N N . ILE A 1 101 ? 3.255 -2.100 13.603 1.00 83.81 101 ILE A N 1
ATOM 769 C CA . ILE A 1 101 ? 2.837 -3.317 12.887 1.00 83.81 101 ILE A CA 1
ATOM 770 C C . ILE A 1 101 ? 3.968 -3.821 11.982 1.00 83.81 101 ILE A C 1
ATOM 772 O O . ILE A 1 101 ? 4.313 -5.005 12.002 1.00 83.81 101 ILE A O 1
ATOM 776 N N . ALA A 1 102 ? 4.587 -2.925 11.212 1.00 79.00 102 ALA A N 1
ATOM 777 C CA . ALA A 1 102 ? 5.693 -3.228 10.311 1.00 79.00 102 ALA A CA 1
ATOM 778 C C . ALA A 1 102 ? 6.891 -3.850 11.051 1.00 79.00 102 ALA A C 1
ATOM 780 O O . ALA A 1 102 ? 7.532 -4.748 10.510 1.00 79.00 102 ALA A O 1
ATOM 781 N N . THR A 1 103 ? 7.154 -3.444 12.295 1.00 76.62 103 THR A N 1
ATOM 782 C CA . THR A 1 103 ? 8.316 -3.896 13.084 1.00 76.62 103 THR A CA 1
ATOM 783 C C . THR A 1 103 ? 8.015 -5.024 14.075 1.00 76.62 103 THR A C 1
ATOM 785 O O . THR A 1 103 ? 8.858 -5.894 14.253 1.00 76.62 103 THR A O 1
ATOM 788 N N . ALA A 1 104 ? 6.815 -5.095 14.661 1.00 70.56 104 ALA A N 1
ATOM 789 C CA . ALA A 1 104 ? 6.422 -6.151 15.609 1.00 70.56 104 ALA A CA 1
ATOM 790 C C . ALA A 1 104 ? 6.368 -7.551 14.978 1.00 70.56 104 ALA A C 1
ATOM 792 O O . ALA A 1 104 ? 6.471 -8.558 15.660 1.00 70.56 104 ALA A O 1
ATOM 793 N N . LEU A 1 105 ? 6.213 -7.602 13.662 1.00 53.75 105 LEU A N 1
ATOM 794 C CA . LEU A 1 105 ? 6.188 -8.817 12.849 1.00 53.75 105 LEU A CA 1
ATOM 795 C C . LEU A 1 105 ? 7.540 -9.036 12.120 1.00 53.75 105 LEU A C 1
ATOM 797 O O . LEU A 1 105 ? 7.590 -9.728 11.102 1.00 53.75 105 LEU A O 1
ATOM 801 N N . ALA A 1 106 ? 8.598 -8.324 12.531 1.00 49.59 106 ALA A 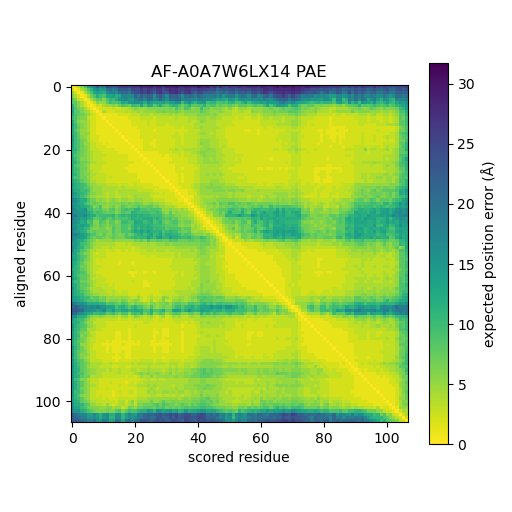N 1
ATOM 802 C CA . ALA A 1 106 ? 9.974 -8.487 12.042 1.00 49.59 106 ALA A CA 1
ATOM 803 C C . ALA A 1 106 ? 10.903 -9.144 13.085 1.00 49.59 106 ALA A C 1
ATOM 805 O O . ALA A 1 106 ? 12.078 -9.353 12.785 1.00 49.59 106 ALA A O 1
ATOM 806 N N . GLY A 1 107 ? 10.380 -9.435 14.284 1.00 42.00 107 GLY A N 1
ATOM 807 C CA . GLY A 1 107 ? 11.019 -10.251 15.319 1.00 42.00 107 GLY A CA 1
ATOM 808 C C . GLY A 1 107 ? 10.512 -11.685 15.309 1.00 42.00 107 GLY A C 1
ATOM 809 O O . GLY A 1 107 ? 9.387 -11.904 14.804 1.00 42.00 107 GLY A O 1
#

Sequence (107 aa):
MTREFIPYGTTLNVAISILDRCDPSEIAAELESPLCGQLGGPSYRFVGTTSRLAAVVDRVGRRLIESGECGAGVATWRLYNVALIMFLTSEDRELQTAYKIATALAG